Protein AF-A0A645C1M7-F1 (afdb_monomer_lite)

Structure (mmCIF, N/CA/C/O backbone):
data_AF-A0A645C1M7-F1
#
_entry.id   AF-A0A645C1M7-F1
#
loop_
_atom_site.group_PDB
_atom_site.id
_atom_site.type_symbol
_atom_site.label_atom_id
_atom_site.label_alt_id
_atom_site.label_comp_id
_atom_site.label_asym_id
_atom_site.label_entity_id
_atom_site.label_seq_id
_atom_site.pdbx_PDB_ins_code
_atom_site.Cartn_x
_atom_site.Cartn_y
_atom_site.Cartn_z
_atom_site.occupancy
_atom_site.B_iso_or_equiv
_atom_site.auth_seq_id
_atom_site.auth_comp_id
_atom_site.auth_asym_id
_atom_site.auth_atom_id
_atom_site.pdbx_PDB_model_num
ATOM 1 N N . MET A 1 1 ? -8.094 8.493 -2.681 1.00 90.88 1 MET A N 1
ATOM 2 C CA . MET A 1 1 ? -6.796 7.840 -2.387 1.00 90.88 1 MET A CA 1
ATOM 3 C C . MET A 1 1 ? -5.880 8.824 -1.671 1.00 90.88 1 MET A C 1
ATOM 5 O O . MET A 1 1 ? -6.030 10.016 -1.911 1.00 90.88 1 MET A O 1
ATOM 9 N N . SER A 1 2 ? -4.974 8.368 -0.802 1.00 96.38 2 SER A N 1
ATOM 10 C CA . SER A 1 2 ? -4.000 9.237 -0.116 1.00 96.38 2 SER A CA 1
ATOM 11 C C . SER A 1 2 ? -2.747 8.467 0.308 1.00 96.38 2 SER A C 1
ATOM 13 O O . SER A 1 2 ? -2.799 7.255 0.510 1.00 96.38 2 SER A O 1
ATOM 15 N N . ALA A 1 3 ? -1.645 9.198 0.466 1.00 96.25 3 ALA A N 1
ATOM 16 C CA . ALA A 1 3 ? -0.392 8.726 1.049 1.00 96.25 3 ALA A CA 1
ATOM 17 C C . ALA A 1 3 ? -0.171 9.237 2.487 1.00 96.25 3 ALA A C 1
ATOM 19 O O . ALA A 1 3 ? 0.813 8.881 3.119 1.00 96.25 3 ALA A O 1
ATOM 20 N N . GLY A 1 4 ? -1.038 10.124 2.994 1.00 95.56 4 GLY A N 1
ATOM 21 C CA . GLY A 1 4 ? -0.860 10.792 4.293 1.00 95.56 4 GLY A CA 1
ATOM 22 C C . GLY A 1 4 ? 0.195 11.900 4.308 1.00 95.56 4 GLY A C 1
ATOM 23 O O . GLY A 1 4 ? 0.222 12.704 5.232 1.00 95.56 4 GLY A O 1
ATOM 24 N N . SER A 1 5 ? 1.041 11.977 3.280 1.00 97.00 5 SER A N 1
ATOM 25 C CA . SER A 1 5 ? 2.076 12.995 3.122 1.00 97.00 5 SER A CA 1
ATOM 26 C C . SER A 1 5 ? 2.340 13.271 1.645 1.00 97.00 5 SER A C 1
ATOM 28 O O . SER A 1 5 ? 2.296 12.362 0.814 1.00 97.00 5 SER A O 1
ATOM 30 N N . ALA A 1 6 ? 2.696 14.515 1.317 1.00 95.81 6 ALA A N 1
ATOM 31 C CA . ALA A 1 6 ? 3.183 14.874 -0.016 1.00 95.81 6 ALA A CA 1
ATOM 32 C C . ALA A 1 6 ? 4.493 14.147 -0.383 1.00 95.81 6 ALA A C 1
ATOM 34 O O . ALA A 1 6 ? 4.824 14.027 -1.557 1.00 95.81 6 ALA A O 1
ATOM 35 N N . ARG A 1 7 ? 5.227 13.634 0.617 1.00 96.06 7 ARG A N 1
ATOM 36 C CA . ARG A 1 7 ? 6.470 12.866 0.442 1.00 96.06 7 ARG A CA 1
ATOM 37 C C . ARG A 1 7 ? 6.242 11.362 0.230 1.00 96.06 7 ARG A C 1
ATOM 39 O O . ARG A 1 7 ? 7.210 10.609 0.190 1.00 96.06 7 ARG A O 1
ATOM 46 N N . GLY A 1 8 ? 4.991 10.920 0.114 1.00 96.31 8 GLY A N 1
ATOM 47 C CA . GLY A 1 8 ? 4.642 9.512 -0.077 1.00 96.31 8 GLY A CA 1
ATOM 48 C C . GLY A 1 8 ? 4.315 8.771 1.219 1.00 96.31 8 GLY A C 1
ATOM 49 O O . GLY A 1 8 ? 4.376 9.329 2.316 1.00 96.31 8 GLY A O 1
ATOM 50 N N . LEU A 1 9 ? 3.933 7.504 1.058 1.00 97.00 9 LEU A N 1
ATOM 51 C CA . LEU A 1 9 ? 3.309 6.694 2.100 1.00 97.00 9 LEU A CA 1
ATOM 52 C C . LEU A 1 9 ? 4.246 6.412 3.266 1.00 97.00 9 LEU A C 1
ATOM 54 O O . LEU A 1 9 ? 3.804 6.466 4.402 1.00 97.00 9 LEU A O 1
ATOM 58 N N . GLU A 1 10 ? 5.527 6.168 3.003 1.00 96.50 10 GLU A N 1
ATOM 59 C CA . GLU A 1 10 ? 6.534 5.948 4.049 1.00 96.50 10 GLU A CA 1
ATOM 60 C C . GLU A 1 10 ? 6.536 7.086 5.085 1.00 96.50 10 GLU A C 1
ATOM 62 O O . GLU A 1 10 ? 6.566 6.844 6.285 1.00 96.50 10 GLU A O 1
ATOM 67 N N . HIS A 1 11 ? 6.402 8.334 4.627 1.00 97.69 11 HIS A N 1
ATOM 68 C CA . HIS A 1 11 ? 6.380 9.513 5.494 1.00 97.69 11 HIS A CA 1
ATOM 69 C C . HIS A 1 11 ? 4.997 9.811 6.094 1.00 97.69 11 HIS A C 1
ATOM 71 O O . HIS A 1 11 ? 4.898 10.620 7.013 1.00 97.69 11 HIS A O 1
ATOM 77 N N . GLY A 1 12 ? 3.923 9.249 5.533 1.00 97.56 12 GLY A N 1
ATOM 78 C CA . GLY A 1 12 ? 2.539 9.512 5.942 1.00 97.56 12 GLY A CA 1
ATOM 79 C C . GLY A 1 12 ? 1.832 8.324 6.598 1.00 97.56 12 GLY A C 1
ATOM 80 O O . GLY A 1 12 ? 0.655 8.445 6.941 1.00 97.56 12 GLY A O 1
ATOM 81 N N . LEU A 1 13 ? 2.524 7.192 6.764 1.00 97.75 13 LEU A N 1
ATOM 82 C CA . LEU A 1 13 ? 1.955 5.922 7.213 1.00 97.75 13 LEU A CA 1
ATOM 83 C C . LEU A 1 13 ? 1.275 6.056 8.574 1.00 97.75 13 LEU A C 1
ATOM 85 O O . LEU A 1 13 ? 0.104 5.703 8.700 1.00 97.75 13 LEU A O 1
ATOM 89 N N . ASP A 1 14 ? 1.987 6.596 9.562 1.00 97.56 14 ASP A N 1
ATOM 90 C CA . ASP A 1 14 ? 1.478 6.723 10.930 1.00 97.56 14 ASP A CA 1
ATOM 91 C C . ASP A 1 14 ? 0.232 7.613 10.977 1.00 97.56 14 ASP A C 1
ATOM 93 O O . ASP A 1 14 ? -0.798 7.219 11.523 1.00 97.56 14 ASP A O 1
ATOM 97 N N . GLY A 1 15 ? 0.271 8.760 10.290 1.00 96.88 15 GLY A N 1
ATOM 98 C CA . GLY A 1 15 ? -0.873 9.668 10.199 1.00 96.88 15 GLY A CA 1
ATOM 99 C C . GLY A 1 15 ? -2.093 9.029 9.528 1.00 96.88 15 GLY A C 1
ATOM 100 O O . GLY A 1 15 ? -3.221 9.229 9.978 1.00 96.88 15 GLY A O 1
ATOM 101 N N . LEU A 1 16 ? -1.893 8.220 8.481 1.00 96.44 16 LEU A N 1
ATOM 102 C CA . LEU A 1 16 ? -2.987 7.464 7.863 1.00 96.44 16 LEU A CA 1
ATOM 103 C C . LEU A 1 16 ? -3.554 6.390 8.788 1.00 96.44 16 LEU A C 1
ATOM 105 O O . LEU A 1 16 ? -4.773 6.227 8.849 1.00 96.44 16 LEU A O 1
ATOM 109 N N . VAL A 1 17 ? -2.691 5.658 9.494 1.00 97.88 17 VAL A N 1
ATOM 110 C CA . VAL A 1 17 ? -3.104 4.622 10.445 1.00 97.88 17 VAL A CA 1
ATOM 111 C C . VAL A 1 17 ? -3.928 5.233 11.573 1.00 97.88 17 VAL A C 1
ATOM 113 O O . VAL A 1 17 ? -5.009 4.726 11.874 1.00 97.88 17 VAL A O 1
ATOM 116 N N . ASP A 1 18 ? -3.472 6.336 12.158 1.00 97.88 18 ASP A N 1
ATOM 117 C CA . ASP A 1 18 ? -4.191 7.019 13.233 1.00 97.88 18 ASP A CA 1
ATOM 118 C C . ASP A 1 18 ? -5.524 7.590 12.746 1.00 97.88 18 ASP A C 1
ATOM 120 O O . ASP A 1 18 ? -6.559 7.428 13.400 1.00 97.88 18 ASP A O 1
ATOM 124 N N . ARG A 1 19 ? -5.540 8.188 11.549 1.00 97.00 19 ARG A N 1
ATOM 125 C CA . ARG A 1 19 ? -6.764 8.719 10.944 1.00 97.00 19 ARG A CA 1
ATOM 126 C C . ARG A 1 19 ? -7.798 7.633 10.646 1.00 97.00 19 ARG A C 1
ATOM 128 O O . ARG A 1 19 ? -8.988 7.895 10.796 1.00 97.00 19 ARG A O 1
ATOM 135 N N . ALA A 1 20 ? -7.364 6.446 10.226 1.00 97.56 20 ALA A N 1
ATOM 136 C CA . ALA A 1 20 ? -8.250 5.309 9.981 1.00 97.56 20 ALA A CA 1
ATOM 137 C C . ALA A 1 20 ? -8.746 4.670 11.287 1.00 97.56 20 ALA A C 1
ATOM 139 O O . ALA A 1 20 ? -9.915 4.321 11.400 1.00 97.56 20 ALA A O 1
ATOM 140 N N . ARG A 1 21 ? -7.897 4.587 12.319 1.00 96.69 21 ARG A N 1
ATOM 141 C CA . ARG A 1 21 ? -8.305 4.096 13.648 1.00 96.69 21 ARG A CA 1
ATOM 142 C C . ARG A 1 21 ? -9.355 4.974 14.325 1.00 96.69 21 ARG A C 1
ATOM 144 O O . ARG A 1 21 ? -10.134 4.467 15.124 1.00 96.69 21 ARG A O 1
ATOM 151 N N . THR A 1 22 ? -9.341 6.273 14.047 1.00 97.56 22 THR A N 1
ATOM 152 C CA . THR A 1 22 ? -10.218 7.259 14.699 1.00 97.56 22 THR A CA 1
ATOM 153 C C . THR A 1 22 ? -11.520 7.519 13.946 1.00 97.56 22 THR A C 1
ATOM 155 O O . THR A 1 22 ? -12.420 8.148 14.496 1.00 97.56 22 THR A O 1
ATOM 158 N N . ASP A 1 23 ? -11.654 7.025 12.716 1.00 97.88 23 ASP A N 1
ATOM 159 C CA . ASP A 1 23 ? -12.820 7.271 11.872 1.00 97.88 23 ASP A CA 1
ATOM 160 C C . ASP A 1 23 ? -13.109 6.053 10.983 1.00 97.88 23 ASP A C 1
ATOM 162 O O . ASP A 1 23 ? -12.400 5.810 9.993 1.00 97.88 23 ASP A O 1
ATOM 166 N N . PRO A 1 24 ? -14.176 5.306 11.308 1.00 95.94 24 PRO A N 1
ATOM 167 C CA . PRO A 1 24 ? -14.590 4.141 10.540 1.00 95.94 24 PRO A CA 1
ATOM 168 C C . PRO A 1 24 ? -14.847 4.447 9.062 1.00 95.94 24 PRO A C 1
ATOM 170 O O . PRO A 1 24 ? -14.507 3.633 8.205 1.00 95.94 24 PRO A O 1
ATOM 173 N N . TRP A 1 25 ? -15.372 5.634 8.734 1.00 97.56 25 TRP A N 1
ATOM 174 C CA . TRP A 1 25 ? -15.651 5.995 7.346 1.00 97.56 25 TRP A CA 1
ATOM 175 C C . TRP A 1 25 ? -14.358 6.102 6.537 1.00 97.56 25 TRP A C 1
ATOM 177 O O . TRP A 1 25 ? -14.292 5.615 5.407 1.00 97.56 25 TRP A O 1
ATOM 187 N N . VAL A 1 26 ? -13.301 6.677 7.122 1.00 97.25 26 VAL A N 1
ATOM 188 C CA . VAL A 1 26 ? -11.984 6.710 6.473 1.00 97.25 26 VAL A CA 1
ATOM 189 C C . VAL A 1 26 ? -11.379 5.320 6.369 1.00 97.25 26 VAL A C 1
ATOM 191 O O . VAL A 1 26 ? -10.853 4.994 5.309 1.00 97.25 26 VAL A O 1
ATOM 194 N N . ALA A 1 27 ? -11.462 4.490 7.408 1.00 96.94 27 ALA A N 1
ATOM 195 C CA . ALA A 1 27 ? -10.966 3.118 7.330 1.00 96.94 27 ALA A CA 1
ATOM 196 C C . ALA A 1 27 ? -11.607 2.335 6.167 1.00 96.94 27 ALA A C 1
ATOM 198 O O . ALA A 1 27 ? -10.903 1.663 5.417 1.00 96.94 27 ALA A O 1
ATOM 199 N N . GLU A 1 28 ? -12.919 2.469 5.975 1.00 96.69 28 GLU A N 1
ATOM 200 C CA . GLU A 1 28 ? -13.669 1.732 4.953 1.00 96.69 28 GLU A CA 1
ATOM 201 C C . GLU A 1 28 ? -13.475 2.279 3.530 1.00 96.69 28 GLU A C 1
ATOM 203 O O . GLU A 1 28 ? -13.456 1.503 2.575 1.00 96.69 28 GLU A O 1
ATOM 208 N N . ASN A 1 29 ? -13.307 3.598 3.370 1.00 97.06 29 ASN A N 1
ATOM 209 C CA . ASN A 1 29 ? -13.327 4.253 2.053 1.00 97.06 29 ASN A CA 1
ATOM 210 C C . ASN A 1 29 ? -11.953 4.721 1.557 1.00 97.06 29 ASN A C 1
ATOM 212 O O . ASN A 1 29 ? -11.794 5.080 0.385 1.00 97.06 29 ASN A O 1
ATOM 216 N N . LEU A 1 30 ? -10.936 4.751 2.418 1.00 97.25 30 LEU A N 1
ATOM 217 C CA . LEU A 1 30 ? -9.608 5.177 2.008 1.00 97.25 30 LEU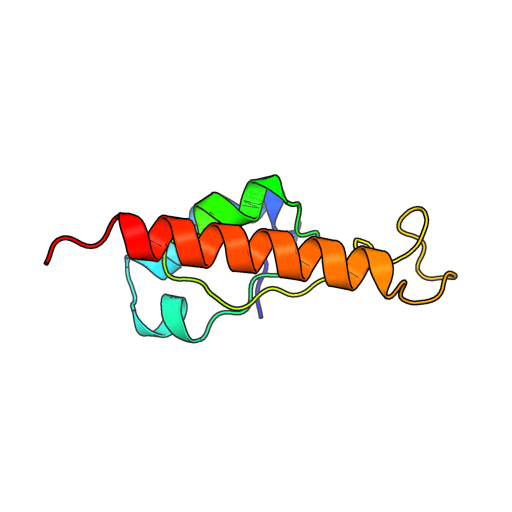 A CA 1
ATOM 218 C C . LEU A 1 30 ? -8.909 4.096 1.177 1.00 97.25 30 LEU A C 1
ATOM 220 O O . LEU A 1 30 ? -8.765 2.948 1.584 1.00 97.25 30 LEU A O 1
ATOM 224 N N . MET A 1 31 ? -8.364 4.523 0.038 1.00 97.81 31 MET A N 1
ATOM 225 C CA . MET A 1 31 ? -7.375 3.767 -0.727 1.00 97.81 31 MET A CA 1
ATOM 226 C C . MET A 1 31 ? -5.970 4.311 -0.444 1.00 97.81 31 MET A C 1
ATOM 228 O O . MET A 1 31 ? -5.692 5.474 -0.764 1.00 97.81 31 MET A O 1
ATOM 232 N N . ALA A 1 32 ? -5.100 3.487 0.141 1.00 98.06 32 ALA A N 1
ATOM 233 C CA . ALA A 1 32 ? -3.706 3.839 0.416 1.00 98.06 32 ALA A CA 1
ATOM 234 C C . ALA A 1 32 ? -2.864 3.816 -0.870 1.00 98.06 32 ALA A C 1
ATOM 236 O O . ALA A 1 32 ? -2.991 2.897 -1.680 1.00 98.06 32 ALA A O 1
ATOM 237 N N . ALA A 1 33 ? -2.017 4.828 -1.067 1.00 96.69 33 ALA A N 1
ATOM 238 C CA . ALA A 1 33 ? -1.222 5.018 -2.282 1.00 96.69 33 ALA A CA 1
ATOM 239 C C . ALA A 1 33 ? 0.093 5.768 -2.002 1.00 96.69 33 ALA A C 1
ATOM 241 O O . ALA A 1 33 ? 0.303 6.246 -0.893 1.00 96.69 33 ALA A O 1
ATOM 242 N N . GLY A 1 34 ? 0.939 5.931 -3.027 1.00 95.56 34 GLY A N 1
ATOM 243 C CA . GLY A 1 34 ? 2.131 6.789 -2.977 1.00 95.56 34 GLY A CA 1
ATOM 244 C C . GLY A 1 34 ? 3.401 6.049 -2.566 1.00 95.56 34 GLY A C 1
ATOM 245 O O . GLY A 1 34 ? 4.004 6.394 -1.554 1.00 95.56 34 GLY A O 1
ATOM 246 N N . GLY A 1 35 ? 3.799 5.037 -3.343 1.00 95.06 35 GLY A N 1
ATOM 247 C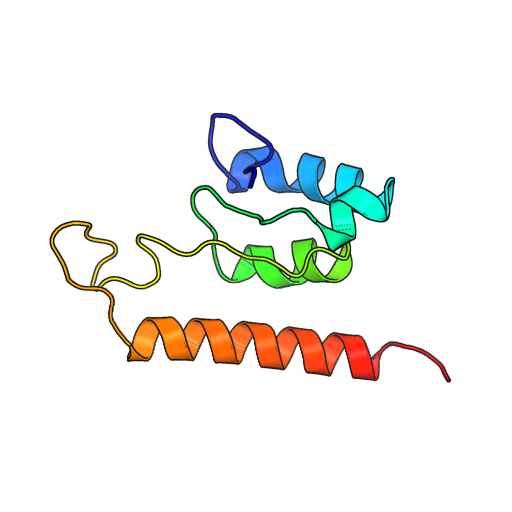 CA . GLY A 1 35 ? 4.972 4.210 -3.033 1.00 95.06 35 GLY A CA 1
ATOM 248 C C . GLY A 1 35 ? 4.665 3.126 -2.002 1.00 95.06 35 GLY A C 1
ATOM 249 O O . GLY A 1 35 ? 5.384 2.970 -1.019 1.00 95.06 35 GLY A O 1
ATOM 250 N N . LEU A 1 36 ? 3.557 2.406 -2.192 1.00 96.69 36 LEU A N 1
ATOM 251 C CA . LEU A 1 36 ? 3.185 1.299 -1.318 1.00 96.69 36 LEU A CA 1
ATOM 252 C C . LEU A 1 36 ? 4.282 0.226 -1.320 1.00 96.69 36 LEU A C 1
ATOM 254 O O . LEU A 1 36 ? 4.764 -0.166 -2.378 1.00 96.69 36 LEU A O 1
ATOM 258 N N . ALA A 1 37 ? 4.630 -0.27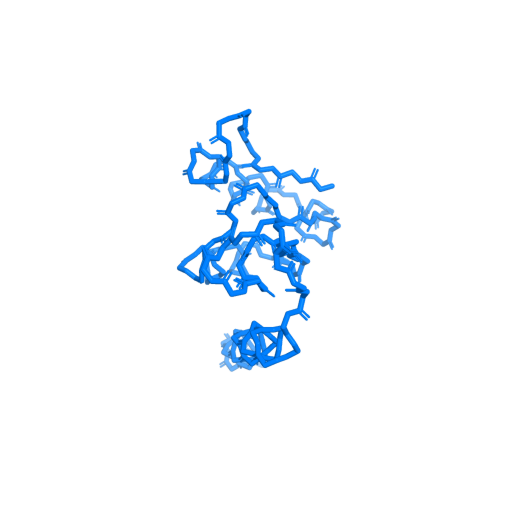2 -0.137 1.00 96.19 37 ALA A N 1
ATOM 259 C CA . ALA A 1 37 ? 5.542 -1.390 0.054 1.00 96.19 37 ALA A CA 1
ATOM 260 C C . ALA A 1 37 ? 4.793 -2.530 0.771 1.00 96.19 37 ALA A C 1
ATOM 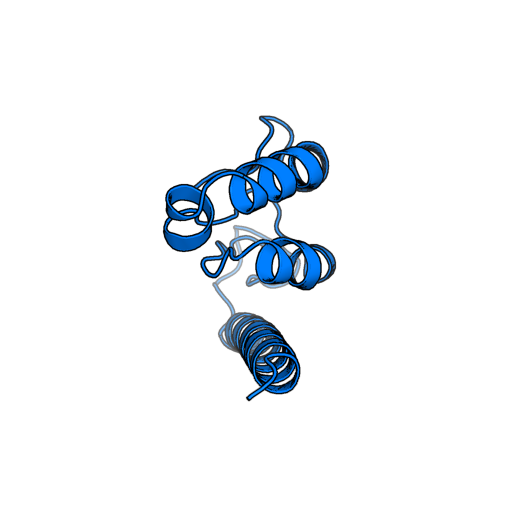262 O O . ALA A 1 37 ? 3.865 -2.243 1.544 1.00 96.19 37 ALA A O 1
ATOM 263 N N . PRO A 1 38 ? 5.136 -3.810 0.528 1.00 96.44 38 PRO A N 1
ATOM 264 C CA . PRO A 1 38 ? 4.488 -4.950 1.179 1.00 96.44 38 PRO A CA 1
ATOM 265 C C . PRO A 1 38 ? 4.449 -4.844 2.710 1.00 96.44 38 PRO A C 1
ATOM 267 O O . PRO A 1 38 ? 3.469 -5.242 3.341 1.00 96.44 38 PRO A O 1
ATOM 270 N N . GLU A 1 39 ? 5.476 -4.245 3.309 1.00 95.94 39 GLU A N 1
ATOM 271 C CA . GLU A 1 39 ? 5.646 -4.070 4.752 1.00 95.94 39 GLU A CA 1
ATOM 272 C C . GLU A 1 39 ? 4.619 -3.096 5.349 1.00 95.94 39 GLU A C 1
ATOM 274 O O . GLU A 1 39 ? 4.306 -3.181 6.537 1.00 95.94 39 GLU A O 1
ATOM 279 N N . HIS A 1 40 ? 4.041 -2.202 4.538 1.00 97.12 40 HIS A N 1
ATOM 280 C CA . HIS A 1 40 ? 2.999 -1.265 4.971 1.00 97.12 40 HIS A CA 1
ATOM 281 C C . HIS A 1 40 ? 1.626 -1.941 5.111 1.00 97.12 40 HIS A C 1
ATOM 283 O O . HIS A 1 40 ? 0.803 -1.517 5.929 1.00 97.12 40 HIS A O 1
ATOM 289 N N . VAL A 1 41 ? 1.367 -3.010 4.346 1.00 96.75 41 VAL A N 1
ATOM 290 C CA . VAL A 1 41 ? 0.048 -3.665 4.272 1.00 96.75 41 VAL A CA 1
ATOM 291 C C . VAL A 1 41 ? -0.449 -4.131 5.646 1.00 96.75 41 VAL A C 1
ATOM 293 O O . VAL A 1 41 ? -1.575 -3.779 6.000 1.00 96.75 41 VAL A O 1
ATOM 296 N N . PRO A 1 42 ? 0.339 -4.837 6.484 1.00 94.31 42 PRO A N 1
ATOM 297 C CA . PRO A 1 42 ? -0.145 -5.291 7.788 1.00 94.31 42 PRO A CA 1
ATOM 298 C C . PRO A 1 42 ? -0.533 -4.161 8.750 1.00 94.31 42 PRO A C 1
ATOM 300 O O . PRO A 1 42 ? -1.331 -4.391 9.661 1.00 94.31 42 PRO A O 1
ATOM 303 N N . TRP A 1 43 ? 0.041 -2.964 8.612 1.00 95.31 43 TRP A N 1
ATOM 304 C CA . TRP A 1 43 ? -0.283 -1.810 9.459 1.00 95.31 43 TRP A CA 1
ATOM 305 C C . TRP A 1 43 ? -1.597 -1.166 9.027 1.00 95.31 43 TRP A C 1
ATOM 307 O O . TRP A 1 43 ? -2.511 -1.034 9.841 1.00 95.31 43 TRP A O 1
ATOM 317 N N . LEU A 1 44 ? -1.721 -0.874 7.732 1.00 97.00 44 LEU A N 1
ATOM 318 C CA . LEU A 1 44 ? -2.922 -0.298 7.125 1.00 97.00 44 LEU A CA 1
ATOM 319 C C . LEU A 1 44 ? -4.128 -1.239 7.265 1.00 97.00 44 LEU A C 1
ATOM 321 O O . LEU A 1 44 ? -5.210 -0.817 7.667 1.00 97.00 44 LEU A O 1
ATOM 325 N N . HIS A 1 45 ? -3.926 -2.540 7.039 1.00 96.31 45 HIS A N 1
ATOM 326 C CA . HIS A 1 45 ? -4.974 -3.551 7.180 1.00 96.31 45 HIS A CA 1
ATOM 327 C C . HIS A 1 45 ? -5.498 -3.643 8.618 1.00 96.31 45 HIS A C 1
ATOM 329 O O . HIS A 1 45 ? -6.708 -3.629 8.854 1.00 96.31 45 HIS A O 1
ATOM 335 N N . ARG A 1 46 ? -4.609 -3.630 9.618 1.00 94.00 46 ARG A N 1
ATOM 336 C CA . ARG A 1 46 ? -5.023 -3.587 11.031 1.00 94.00 46 ARG A CA 1
ATOM 337 C C . ARG A 1 46 ? -5.745 -2.294 11.410 1.00 94.00 46 ARG A C 1
ATOM 339 O O . ARG A 1 46 ? -6.555 -2.328 12.327 1.00 94.00 46 ARG A O 1
ATOM 346 N N . ALA A 1 47 ? -5.471 -1.190 10.719 1.00 96.06 47 ALA A N 1
ATOM 347 C CA . ALA A 1 47 ? -6.175 0.079 10.895 1.00 96.06 47 ALA A CA 1
ATOM 348 C C . ALA A 1 47 ? -7.562 0.112 10.221 1.00 96.06 47 ALA A C 1
ATOM 350 O O . ALA A 1 47 ? -8.263 1.108 10.330 1.00 96.06 47 ALA A O 1
ATOM 351 N N . GLY A 1 48 ? -7.961 -0.963 9.532 1.00 95.94 48 GLY A N 1
ATOM 352 C CA . GLY A 1 48 ? -9.260 -1.079 8.862 1.00 95.94 48 GLY A CA 1
ATOM 353 C C . GLY A 1 48 ? -9.233 -0.743 7.369 1.00 95.94 48 GLY A C 1
ATOM 354 O O . GLY A 1 48 ? -10.179 -1.083 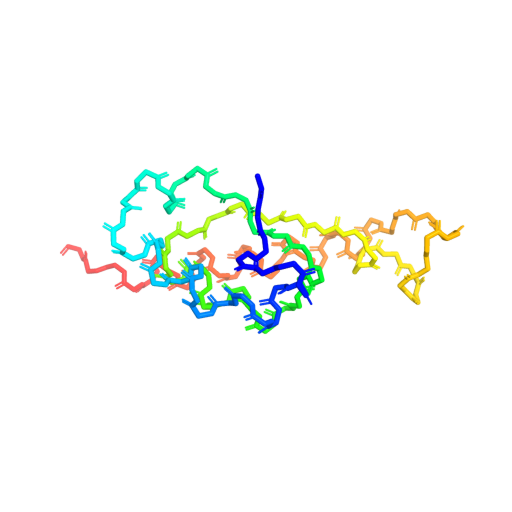6.670 1.00 95.94 48 GLY A O 1
ATOM 355 N N . ILE A 1 49 ? -8.122 -0.214 6.849 1.00 97.38 49 ILE A N 1
ATOM 356 C CA . ILE A 1 49 ? -7.959 0.079 5.419 1.00 97.38 49 ILE A CA 1
ATOM 357 C C . ILE A 1 49 ? -7.918 -1.227 4.620 1.00 97.38 49 ILE A C 1
ATOM 359 O O . ILE A 1 49 ? -7.216 -2.176 4.983 1.00 97.38 49 ILE A O 1
ATOM 363 N N . ARG A 1 50 ? -8.692 -1.295 3.533 1.00 96.19 50 ARG A N 1
ATOM 364 C CA . ARG A 1 50 ? -8.788 -2.486 2.663 1.00 96.19 50 ARG A CA 1
ATOM 365 C C . ARG A 1 50 ? -8.454 -2.229 1.196 1.00 96.19 50 ARG A C 1
ATOM 367 O O . ARG A 1 50 ? -8.233 -3.190 0.464 1.00 96.19 50 ARG A O 1
ATOM 374 N N . ALA A 1 51 ? -8.382 -0.970 0.769 1.00 97.12 51 ALA A N 1
ATOM 375 C CA . ALA A 1 51 ? -8.066 -0.607 -0.607 1.00 97.12 51 ALA A CA 1
ATOM 376 C C . ALA A 1 51 ? -6.618 -0.108 -0.737 1.00 97.12 51 ALA A C 1
ATOM 378 O O . ALA A 1 51 ? -6.157 0.734 0.037 1.00 97.12 51 ALA A O 1
ATOM 379 N N . PHE A 1 52 ? -5.911 -0.605 -1.753 1.00 97.75 52 PHE A N 1
ATOM 380 C CA . PHE A 1 52 ? -4.491 -0.342 -1.988 1.00 97.75 52 PHE A CA 1
ATOM 381 C C . PHE A 1 52 ? -4.248 -0.048 -3.468 1.00 97.75 52 PHE A C 1
ATOM 383 O O . PHE A 1 52 ? -4.729 -0.781 -4.331 1.00 97.75 52 PHE A O 1
ATOM 390 N N . HIS A 1 53 ? -3.500 1.012 -3.758 1.00 97.44 53 HIS A N 1
ATOM 391 C CA . HIS A 1 53 ? -3.038 1.338 -5.102 1.00 97.44 53 HIS A CA 1
ATOM 392 C C . HIS A 1 53 ? -1.616 0.807 -5.307 1.00 97.44 53 HIS A C 1
ATOM 394 O O . HIS A 1 53 ? -0.734 1.071 -4.489 1.00 97.44 53 HIS A O 1
ATOM 400 N N . VAL A 1 54 ? -1.408 0.093 -6.413 1.00 96.81 54 VAL A N 1
ATOM 401 C CA . VAL A 1 54 ? -0.101 -0.388 -6.875 1.00 96.81 54 VAL A CA 1
ATOM 402 C C . VAL A 1 54 ? 0.193 0.183 -8.259 1.00 96.81 54 VAL A C 1
ATOM 404 O O . VAL A 1 54 ? -0.689 0.238 -9.113 1.00 96.81 54 VAL A O 1
ATOM 407 N N . ASP A 1 55 ? 1.433 0.609 -8.474 1.00 95.38 55 ASP A N 1
ATOM 408 C CA . ASP A 1 55 ? 1.906 1.265 -9.689 1.00 95.38 55 ASP A CA 1
ATOM 409 C C . ASP A 1 55 ? 3.229 0.657 -10.183 1.00 95.38 55 ASP A C 1
ATOM 411 O O . ASP A 1 55 ? 3.228 -0.324 -10.927 1.00 95.38 55 ASP A O 1
ATOM 415 N N . ALA A 1 56 ? 4.370 1.205 -9.773 1.00 96.50 56 ALA A N 1
ATOM 416 C CA . ALA A 1 56 ? 5.694 0.687 -10.082 1.00 96.50 56 ALA A CA 1
ATOM 417 C C . ALA A 1 56 ? 5.899 -0.723 -9.505 1.00 96.50 56 ALA A C 1
ATOM 419 O O . ALA A 1 56 ? 6.601 -1.532 -10.101 1.00 96.50 56 ALA A O 1
ATOM 420 N N . GLN A 1 57 ? 5.244 -1.066 -8.390 1.00 97.31 57 GLN A N 1
ATOM 421 C CA . GLN A 1 57 ? 5.438 -2.353 -7.704 1.00 97.31 57 GLN A CA 1
ATOM 422 C C . GLN A 1 57 ? 4.941 -3.556 -8.513 1.00 97.31 57 GLN A C 1
ATOM 424 O O . GLN A 1 57 ? 5.307 -4.690 -8.212 1.00 97.31 57 GLN A O 1
ATOM 429 N N . VAL A 1 58 ? 4.096 -3.321 -9.519 1.00 98.06 58 VAL A N 1
ATOM 430 C CA . VAL A 1 58 ? 3.577 -4.354 -10.426 1.00 98.06 58 VAL A CA 1
ATOM 431 C C . VAL A 1 58 ? 4.197 -4.269 -11.817 1.00 98.06 58 VAL A C 1
ATOM 433 O O . VAL A 1 58 ? 3.639 -4.779 -12.786 1.00 98.06 58 VAL A O 1
ATOM 436 N N . ARG A 1 59 ? 5.357 -3.615 -11.936 1.00 98.06 59 ARG A N 1
ATOM 437 C CA . ARG A 1 59 ? 6.115 -3.494 -13.182 1.00 98.06 59 ARG A CA 1
ATOM 438 C C . ARG A 1 59 ? 7.526 -4.048 -12.990 1.00 98.06 59 ARG A C 1
ATOM 440 O O . ARG A 1 59 ? 8.146 -3.771 -11.959 1.00 98.06 59 ARG A O 1
ATOM 447 N N . PRO A 1 60 ? 8.076 -4.788 -13.968 1.00 97.50 60 PRO A N 1
ATOM 448 C CA . PRO A 1 60 ? 9.452 -5.264 -13.906 1.00 97.50 60 PRO A CA 1
ATOM 449 C C . PRO A 1 60 ? 10.429 -4.119 -13.615 1.00 97.50 60 PRO A C 1
ATOM 451 O O . PRO A 1 60 ? 10.369 -3.058 -14.244 1.00 97.50 60 PRO A O 1
ATOM 454 N N . LEU A 1 61 ? 11.314 -4.335 -12.637 1.00 95.44 61 LEU A N 1
ATOM 455 C CA . LEU A 1 61 ? 12.306 -3.357 -12.167 1.00 95.44 61 LEU A CA 1
ATOM 456 C C . LEU A 1 61 ? 11.714 -2.016 -11.680 1.00 95.44 61 LEU A C 1
ATOM 458 O O . LEU A 1 61 ? 12.438 -1.028 -11.595 1.00 95.44 61 LEU A O 1
ATOM 462 N N . GLY A 1 62 ? 10.410 -1.942 -11.398 1.00 95.44 62 GLY A N 1
ATOM 463 C CA . GLY A 1 62 ? 9.760 -0.693 -10.992 1.00 95.44 62 GLY A CA 1
ATOM 464 C C . GLY A 1 62 ? 9.635 0.352 -12.106 1.00 95.44 62 GLY A C 1
ATOM 465 O O . GLY A 1 62 ? 9.379 1.522 -11.828 1.00 95.44 62 GLY A O 1
ATOM 466 N N . SER A 1 63 ? 9.845 -0.030 -13.369 1.00 95.88 63 SER A N 1
ATOM 467 C CA . SER A 1 63 ? 9.933 0.925 -14.474 1.00 95.88 63 SER A CA 1
ATOM 468 C C . SER A 1 63 ? 8.573 1.244 -15.090 1.00 95.88 63 SER A C 1
ATOM 470 O O . SER A 1 63 ? 7.869 0.359 -15.573 1.00 95.88 63 SER A O 1
ATOM 472 N N . TYR A 1 64 ? 8.251 2.534 -15.211 1.00 94.81 64 TYR A N 1
ATOM 473 C CA . TYR A 1 64 ? 7.065 3.006 -15.941 1.00 94.81 64 TYR A CA 1
ATOM 474 C C . TYR A 1 64 ? 7.124 2.761 -17.455 1.00 94.81 64 TYR A C 1
ATOM 476 O O . TYR A 1 64 ? 6.104 2.874 -18.129 1.00 94.81 64 TYR A O 1
ATOM 484 N N . ARG A 1 65 ? 8.297 2.408 -17.997 1.00 96.88 65 ARG A N 1
ATOM 485 C CA . ARG A 1 65 ? 8.436 1.992 -19.402 1.00 96.88 65 ARG A CA 1
ATOM 486 C C . ARG A 1 65 ? 8.065 0.524 -19.620 1.00 96.88 65 ARG A C 1
ATOM 488 O O . ARG A 1 65 ? 7.844 0.130 -20.760 1.00 96.88 65 ARG A O 1
ATOM 495 N N . ALA A 1 66 ? 8.026 -0.279 -18.559 1.00 97.06 66 ALA A N 1
ATOM 496 C CA . ALA A 1 66 ? 7.634 -1.680 -18.632 1.00 97.06 66 ALA A CA 1
ATOM 497 C C . ALA A 1 66 ? 6.107 -1.830 -18.534 1.00 97.06 66 ALA A C 1
ATOM 499 O O . ALA A 1 66 ? 5.417 -0.959 -17.998 1.00 97.06 66 ALA A O 1
ATOM 500 N N . TRP A 1 67 ? 5.571 -2.942 -19.039 1.00 97.31 67 TRP A N 1
ATOM 501 C CA . TRP A 1 67 ? 4.157 -3.297 -18.889 1.00 97.31 67 TRP A CA 1
ATOM 502 C C . TRP A 1 67 ? 3.809 -3.630 -17.432 1.00 97.31 67 TRP A C 1
ATOM 504 O O . TRP A 1 67 ? 4.686 -3.864 -16.600 1.00 97.31 67 TRP A O 1
ATOM 514 N N . VAL A 1 68 ? 2.509 -3.652 -17.127 1.00 98.19 68 VAL A N 1
ATOM 515 C CA . VAL A 1 68 ? 2.016 -4.232 -15.872 1.00 98.19 68 VAL A CA 1
ATOM 516 C C . VAL A 1 68 ? 2.158 -5.744 -15.967 1.00 98.19 68 VAL A C 1
ATOM 518 O O . VAL A 1 68 ? 1.600 -6.363 -16.872 1.00 98.19 68 VAL A O 1
ATOM 521 N N . ASP A 1 69 ? 2.911 -6.330 -15.048 1.00 98.50 69 ASP A N 1
ATOM 522 C CA . ASP A 1 69 ? 3.156 -7.762 -14.992 1.00 98.50 69 ASP A CA 1
ATOM 523 C C . ASP A 1 69 ? 2.066 -8.458 -14.168 1.00 98.50 69 ASP A C 1
ATOM 525 O O . ASP A 1 69 ? 1.883 -8.183 -12.979 1.00 98.50 69 ASP A O 1
ATOM 529 N N . ALA A 1 70 ? 1.331 -9.374 -14.802 1.00 98.44 70 ALA A N 1
ATOM 530 C CA . ALA A 1 70 ? 0.237 -10.093 -14.155 1.00 98.44 70 ALA A CA 1
ATOM 531 C C . ALA A 1 70 ? 0.709 -10.971 -12.981 1.00 98.44 70 ALA A C 1
ATOM 533 O O . ALA A 1 70 ? -0.031 -11.132 -12.012 1.00 98.44 70 ALA A O 1
ATOM 534 N N . GLY A 1 71 ? 1.934 -11.503 -13.028 1.00 98.56 71 GLY A N 1
ATOM 535 C CA . GLY A 1 71 ? 2.523 -12.280 -11.937 1.00 98.56 71 GLY A CA 1
ATOM 536 C C . GLY A 1 71 ? 2.841 -11.416 -10.716 1.00 98.56 71 GLY A C 1
ATOM 537 O O . GLY A 1 71 ? 2.591 -11.829 -9.579 1.00 98.56 71 GLY A O 1
ATOM 538 N N . LEU A 1 72 ? 3.303 -10.181 -10.928 1.00 98.31 72 LEU A N 1
ATOM 539 C CA . LEU A 1 72 ? 3.475 -9.218 -9.838 1.00 98.31 72 LEU A CA 1
ATOM 540 C C . LEU A 1 72 ? 2.124 -8.787 -9.252 1.00 98.31 72 LEU A C 1
ATOM 542 O O . LEU A 1 72 ? 1.980 -8.755 -8.030 1.00 98.31 72 LEU A O 1
ATOM 546 N N . VAL A 1 73 ? 1.107 -8.530 -10.086 1.00 98.44 73 VAL A N 1
ATOM 547 C CA . VAL A 1 73 ? -0.264 -8.246 -9.608 1.00 98.44 73 VAL A CA 1
ATOM 548 C C . VAL A 1 73 ? -0.805 -9.410 -8.775 1.00 98.44 73 VAL A C 1
ATOM 550 O O . VAL A 1 73 ? -1.342 -9.196 -7.687 1.00 98.44 73 VAL A O 1
ATOM 553 N N . HIS A 1 74 ? -0.629 -10.644 -9.250 1.00 98.56 74 HIS A N 1
ATOM 554 C CA . HIS A 1 74 ? -1.034 -11.842 -8.522 1.00 98.56 74 HIS A CA 1
ATOM 555 C C . HIS A 1 74 ? -0.320 -11.957 -7.169 1.00 98.56 74 HIS A C 1
ATOM 557 O O . HIS A 1 74 ? -0.973 -12.181 -6.153 1.00 98.56 74 HIS A O 1
ATOM 563 N N . SER A 1 75 ? 0.986 -11.683 -7.118 1.00 98.00 75 SER A N 1
ATOM 564 C CA . SER A 1 75 ? 1.754 -11.676 -5.863 1.00 98.00 75 SER A CA 1
ATOM 565 C C . SER A 1 75 ? 1.209 -10.663 -4.844 1.00 98.00 75 SER A C 1
ATOM 567 O O . SER A 1 75 ? 1.139 -10.953 -3.647 1.00 98.00 75 SER A O 1
ATOM 569 N N . TRP A 1 76 ? 0.767 -9.489 -5.307 1.00 97.81 76 TRP A N 1
ATOM 570 C CA . TRP A 1 76 ? 0.086 -8.510 -4.456 1.00 97.81 76 TRP A CA 1
ATOM 571 C C . TRP A 1 76 ? -1.280 -9.005 -3.977 1.00 97.81 76 TRP A C 1
ATOM 573 O O . TRP A 1 76 ? -1.603 -8.852 -2.798 1.00 97.81 76 TRP A O 1
ATOM 583 N N . ARG A 1 77 ? -2.075 -9.639 -4.846 1.00 97.81 77 ARG A N 1
ATOM 584 C CA . ARG A 1 77 ? -3.361 -10.233 -4.445 1.00 97.81 77 ARG A CA 1
ATOM 585 C C . ARG A 1 77 ? -3.169 -11.313 -3.380 1.00 97.81 77 ARG A C 1
ATOM 587 O O . ARG A 1 77 ? -3.839 -11.263 -2.351 1.00 97.81 77 ARG A O 1
ATOM 594 N N . ASP A 1 78 ? -2.179 -12.185 -3.543 1.00 98.06 78 ASP A N 1
ATOM 595 C CA . ASP A 1 78 ? -1.829 -13.217 -2.563 1.00 98.06 78 ASP A CA 1
ATOM 596 C C . ASP A 1 78 ? -1.428 -12.642 -1.198 1.00 98.06 78 ASP A C 1
ATOM 598 O O . ASP A 1 78 ? -1.703 -13.241 -0.150 1.00 98.06 78 ASP A O 1
ATOM 602 N N . LEU A 1 79 ? -0.733 -11.502 -1.178 1.00 96.75 79 LEU A N 1
ATOM 603 C CA . LEU A 1 79 ? -0.391 -10.793 0.056 1.00 96.75 79 LEU A CA 1
ATOM 604 C C . LEU A 1 79 ? -1.651 -10.274 0.768 1.00 96.75 79 LEU A C 1
ATOM 606 O O . LEU A 1 79 ? -1.782 -10.417 1.990 1.00 96.75 79 LEU A O 1
ATOM 610 N N . LEU A 1 80 ? -2.585 -9.697 0.012 1.00 96.06 80 LEU A N 1
ATOM 611 C CA . LEU A 1 80 ? -3.846 -9.188 0.548 1.00 96.06 80 LEU A CA 1
ATOM 612 C C . LEU A 1 80 ? -4.739 -10.327 1.055 1.00 96.06 80 LEU A C 1
ATOM 614 O O . LEU A 1 80 ? -5.202 -10.263 2.190 1.00 96.06 80 LEU A O 1
ATOM 618 N N . ASP A 1 81 ? -4.865 -11.425 0.306 1.00 96.44 81 ASP A N 1
ATOM 619 C CA . ASP A 1 81 ? -5.640 -12.602 0.727 1.00 96.44 81 ASP A CA 1
ATOM 620 C C . ASP A 1 81 ? -5.095 -13.231 2.010 1.00 96.44 81 ASP A C 1
ATOM 622 O O . ASP A 1 81 ? -5.847 -13.734 2.851 1.00 96.44 81 ASP A O 1
ATOM 626 N N . ARG A 1 82 ? -3.768 -13.234 2.179 1.00 95.25 82 ARG A N 1
ATOM 627 C CA . ARG A 1 82 ? -3.126 -13.679 3.422 1.00 95.25 82 ARG A CA 1
ATOM 628 C C . ARG A 1 82 ? -3.422 -12.730 4.581 1.00 95.25 82 ARG A C 1
ATOM 630 O O . ARG A 1 82 ? -3.661 -13.203 5.692 1.00 95.25 82 ARG A O 1
ATOM 637 N N . SER A 1 83 ? -3.420 -11.421 4.340 1.00 94.31 83 SER A N 1
ATOM 638 C CA . SER A 1 83 ? -3.781 -10.413 5.346 1.00 94.31 83 SER A CA 1
ATOM 639 C C . SER A 1 83 ? -5.245 -10.545 5.780 1.00 94.31 83 SER A C 1
ATOM 641 O O . SER A 1 83 ? -5.525 -10.571 6.979 1.00 94.31 83 SER A O 1
ATOM 643 N N . ASP A 1 84 ? -6.160 -10.746 4.829 1.00 93.44 84 ASP A N 1
ATOM 644 C CA . ASP A 1 84 ? -7.588 -10.958 5.083 1.00 93.44 84 ASP A CA 1
ATOM 645 C C . ASP A 1 84 ? -7.827 -12.207 5.940 1.00 93.44 84 ASP A C 1
ATOM 647 O O . ASP A 1 84 ? -8.473 -12.133 6.989 1.00 93.44 84 ASP A O 1
ATOM 651 N N . ARG A 1 85 ? -7.215 -13.341 5.568 1.00 93.62 85 ARG A N 1
ATOM 652 C CA . ARG A 1 85 ? -7.286 -14.589 6.348 1.00 93.62 85 ARG A CA 1
ATOM 653 C C . ARG A 1 85 ? -6.763 -14.421 7.775 1.00 93.62 85 ARG A C 1
ATOM 655 O O . ARG A 1 85 ? -7.388 -14.899 8.720 1.00 93.62 85 ARG A O 1
ATOM 662 N N . ARG A 1 86 ? -5.637 -13.721 7.956 1.00 89.69 86 ARG A N 1
ATOM 663 C CA . ARG A 1 86 ? -5.072 -13.446 9.290 1.00 89.69 86 ARG A CA 1
ATOM 664 C C . ARG A 1 86 ? -5.988 -12.571 10.142 1.00 89.69 86 ARG A C 1
ATOM 666 O O . ARG A 1 86 ? -6.056 -12.779 11.350 1.00 89.69 86 ARG A O 1
ATOM 673 N N . ALA A 1 87 ? -6.667 -11.594 9.546 1.00 87.56 87 ALA A N 1
ATOM 674 C CA . ALA A 1 87 ? -7.618 -10.759 10.270 1.00 87.56 87 ALA A CA 1
ATOM 675 C C . ALA A 1 87 ? -8.878 -11.538 10.665 1.00 87.56 87 ALA A C 1
ATOM 677 O O . ALA A 1 87 ? -9.337 -11.399 11.797 1.00 87.56 87 ALA A O 1
ATOM 678 N N . ALA A 1 88 ? -9.393 -12.396 9.778 1.00 87.56 88 ALA A N 1
ATOM 679 C CA . ALA A 1 88 ? -10.534 -13.261 10.073 1.00 87.56 88 ALA A CA 1
ATOM 680 C C . ALA A 1 88 ? -10.248 -14.196 11.260 1.00 87.56 88 ALA A C 1
ATOM 682 O O . ALA A 1 88 ? -11.058 -14.281 12.175 1.00 87.56 88 ALA A O 1
ATOM 683 N N . ALA A 1 89 ? -9.056 -14.802 11.307 1.00 88.25 89 ALA A N 1
ATOM 684 C CA . ALA A 1 89 ? -8.637 -15.676 12.406 1.00 88.25 89 ALA A CA 1
ATOM 685 C C . ALA A 1 89 ? -8.483 -14.969 13.772 1.00 88.25 89 ALA A C 1
ATOM 687 O O . ALA A 1 89 ? -8.352 -15.638 14.791 1.00 88.25 89 ALA A O 1
ATOM 688 N N . ARG A 1 90 ? -8.451 -13.628 13.810 1.00 81.25 90 ARG A N 1
ATOM 689 C CA . ARG A 1 90 ? -8.264 -12.835 15.039 1.00 81.25 90 ARG A CA 1
ATOM 690 C C . ARG A 1 90 ? -9.558 -12.269 15.624 1.00 81.25 90 ARG A C 1
ATOM 692 O O . ARG A 1 90 ? -9.506 -11.752 16.737 1.00 81.25 90 ARG A O 1
ATOM 699 N N . ARG A 1 91 ? -10.688 -12.306 14.907 1.00 73.06 91 ARG A N 1
ATOM 700 C CA . ARG A 1 91 ? -11.974 -11.844 15.459 1.00 73.06 91 ARG A CA 1
ATOM 701 C C . ARG A 1 91 ? -12.495 -12.907 16.437 1.00 73.06 91 ARG A C 1
ATOM 703 O O . ARG A 1 91 ? -12.679 -14.041 15.998 1.00 73.06 91 ARG A O 1
ATOM 710 N N . PRO A 1 92 ? -12.702 -12.587 17.729 1.00 55.00 92 PRO A N 1
ATOM 711 C CA . PRO A 1 92 ? -13.367 -13.511 18.639 1.00 55.00 92 PRO A CA 1
ATOM 712 C C . PRO A 1 92 ? -14.825 -13.693 18.194 1.00 55.00 92 PRO A C 1
ATOM 714 O O . PRO A 1 92 ? -15.425 -12.754 17.660 1.00 55.00 92 PRO A O 1
ATOM 717 N N . VAL A 1 93 ? -15.332 -14.918 18.361 1.00 57.22 93 VAL A N 1
ATOM 718 C CA . VAL A 1 93 ? -16.748 -15.281 18.171 1.00 57.22 93 VAL A CA 1
ATOM 719 C C . VAL A 1 93 ? -17.654 -14.552 19.151 1.00 57.22 93 VAL A C 1
ATOM 721 O O . VAL A 1 93 ? -17.208 -14.318 20.297 1.00 57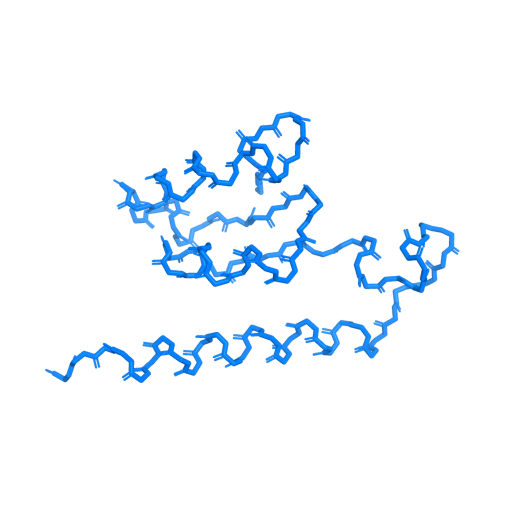.22 93 VAL A O 1
#

Foldseek 3Di:
DDLCDPQGVVVHLVVLLVVLQVDVVSLQPDEHDGPDDLVSCLSSVVSNHQHYDDDLQQFVVSDPVGDRHVVSVVVVVVSSVVSVVVVVVPDDD

Organism: NCBI:txid1076179

Radius of gyration: 13.79 Å; chains: 1; bounding box: 29×31×38 Å

Secondary structure (DSSP, 8-state):
-B-SSTT-HHHHHHHHHHHHHH-HHHHHHPEE-SS--GGGHHHHHHTT--EE--SGGGSGGG-TTSPPPHHHHHHHHHHHHHHHHHHHTTS--

pLDDT: mean 95.04, std 6.78, range [55.0, 98.56]

InterPro domains:
  IPR036822 CutC-like domain superfamily [SSF110395] (4-82)

Sequence (93 aa):
MSAGSARGLEHGLDGLVDRARTDPWVAENLMAAGGLAPEHVPWLHRAGIRAFHVDAQVRPLGSYRAWVDAGLVHSWRDLLDRSDRRAAARRPV